Protein AF-A0A2G6CVT8-F1 (afdb_monomer)

Structure (mmCIF, N/CA/C/O backbone):
data_AF-A0A2G6CVT8-F1
#
_entry.id   AF-A0A2G6CVT8-F1
#
loop_
_atom_site.group_PDB
_atom_site.id
_atom_site.type_symbol
_atom_site.label_atom_id
_atom_site.label_alt_id
_atom_site.label_comp_id
_atom_site.label_asym_id
_atom_site.label_entity_id
_atom_site.label_seq_id
_atom_site.pdbx_PDB_ins_code
_atom_site.Cartn_x
_atom_site.Cartn_y
_atom_site.Cartn_z
_atom_site.occupancy
_atom_site.B_iso_or_equiv
_atom_site.auth_seq_id
_atom_site.auth_comp_id
_atom_site.auth_asym_id
_atom_site.auth_atom_id
_atom_site.pdbx_PDB_model_num
ATOM 1 N N . MET A 1 1 ? -24.040 -63.354 -20.976 1.00 40.75 1 MET A N 1
ATOM 2 C CA . MET A 1 1 ? -23.010 -62.931 -20.002 1.00 40.75 1 MET A CA 1
ATOM 3 C C . MET A 1 1 ? -21.992 -62.101 -20.770 1.00 40.75 1 MET A C 1
ATOM 5 O O . MET A 1 1 ? -21.164 -62.664 -21.466 1.00 40.75 1 MET A O 1
ATOM 9 N N . ALA A 1 2 ? -22.149 -60.778 -20.786 1.00 39.19 2 ALA A N 1
ATOM 10 C CA . ALA A 1 2 ? -21.256 -59.880 -21.517 1.00 39.19 2 ALA A CA 1
ATOM 11 C C . ALA A 1 2 ? -20.626 -58.930 -20.499 1.00 39.19 2 ALA A C 1
ATOM 13 O O . ALA A 1 2 ? -21.308 -58.081 -19.927 1.00 39.19 2 ALA A O 1
ATOM 14 N N . CYS A 1 3 ? -19.341 -59.146 -20.230 1.00 42.41 3 CYS A N 1
ATOM 15 C CA . CYS A 1 3 ? -18.535 -58.315 -19.353 1.00 42.41 3 CYS A CA 1
ATOM 16 C C . CYS A 1 3 ? -18.258 -57.000 -20.095 1.00 42.41 3 CYS A C 1
ATOM 18 O O . CYS A 1 3 ? -17.396 -56.939 -20.969 1.00 42.41 3 CYS A O 1
ATOM 20 N N . LYS A 1 4 ? -19.061 -55.968 -19.823 1.00 38.88 4 LYS A N 1
ATOM 21 C CA . LYS A 1 4 ? -18.845 -54.618 -20.352 1.00 38.88 4 LYS A CA 1
ATOM 22 C C . LYS A 1 4 ? -17.735 -53.966 -19.530 1.00 38.88 4 LYS A C 1
ATOM 24 O O . LYS A 1 4 ? -17.973 -53.532 -18.408 1.00 38.88 4 LYS A O 1
ATOM 29 N N . SER A 1 5 ? -16.530 -53.923 -20.094 1.00 48.75 5 SER A N 1
ATOM 30 C CA . SER A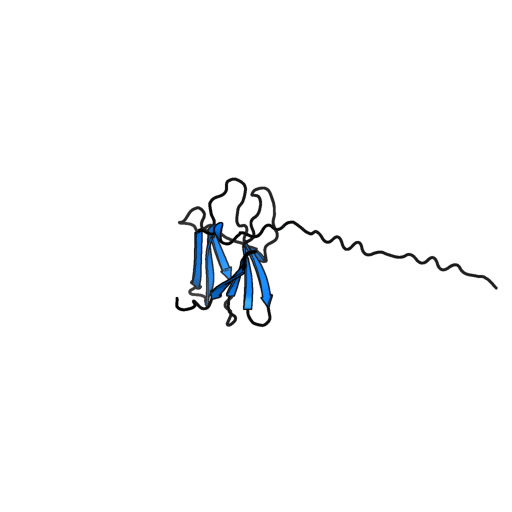 1 5 ? -15.427 -53.101 -19.595 1.00 48.75 5 SER A CA 1
ATOM 31 C C . SER A 1 5 ? -15.859 -51.637 -19.591 1.00 48.75 5 SER A C 1
ATOM 33 O O . SER A 1 5 ? -15.975 -51.012 -20.644 1.00 48.75 5 SER A O 1
ATOM 35 N N . ILE A 1 6 ? -16.139 -51.101 -18.405 1.00 58.59 6 ILE A N 1
ATOM 36 C CA . ILE A 1 6 ? -16.342 -49.669 -18.205 1.00 58.59 6 ILE A CA 1
ATOM 37 C C . ILE A 1 6 ? -14.950 -49.058 -18.085 1.00 58.59 6 ILE A C 1
ATOM 39 O O . ILE A 1 6 ? -14.241 -49.251 -17.100 1.00 58.59 6 ILE A O 1
ATOM 43 N N . LEU A 1 7 ? -14.552 -48.378 -19.154 1.00 49.09 7 LEU A N 1
ATOM 44 C CA . LEU A 1 7 ? -13.343 -47.581 -19.249 1.00 49.09 7 LEU A CA 1
ATOM 45 C C . LEU A 1 7 ? -13.431 -46.448 -18.209 1.00 49.09 7 LEU A C 1
ATOM 47 O O . LEU A 1 7 ? -14.190 -45.497 -18.388 1.00 49.09 7 LEU A O 1
ATOM 51 N N . PHE A 1 8 ? -12.695 -46.567 -17.104 1.00 45.69 8 PHE A N 1
ATOM 52 C CA . PHE A 1 8 ? -12.522 -45.485 -16.133 1.00 45.69 8 PHE A CA 1
ATOM 53 C C . PHE A 1 8 ? -11.649 -44.398 -16.775 1.00 45.69 8 PHE A C 1
ATOM 55 O O . PHE A 1 8 ? -10.422 -44.474 -16.757 1.00 45.69 8 PHE A O 1
ATOM 62 N N . ILE A 1 9 ? -12.280 -43.393 -17.382 1.00 53.44 9 ILE A N 1
ATOM 63 C CA . ILE A 1 9 ? -11.597 -42.161 -17.783 1.00 53.44 9 ILE A CA 1
ATOM 64 C C . ILE A 1 9 ? -11.402 -41.346 -16.504 1.00 53.44 9 ILE A C 1
ATOM 66 O O . ILE A 1 9 ? -12.300 -40.638 -16.051 1.00 53.44 9 ILE A O 1
ATOM 70 N N . ILE A 1 10 ? -10.234 -41.500 -15.885 1.00 57.22 10 ILE A N 1
ATOM 71 C CA . ILE A 1 10 ? -9.786 -40.650 -14.784 1.00 57.22 10 ILE A CA 1
ATOM 72 C C . ILE A 1 10 ? -9.462 -39.284 -15.396 1.00 57.22 10 ILE A C 1
ATOM 74 O O . ILE A 1 10 ? -8.375 -39.062 -15.924 1.00 57.22 10 ILE A O 1
ATOM 78 N N . VAL A 1 11 ? -10.434 -38.374 -15.366 1.00 56.59 11 VAL A N 1
ATOM 79 C CA . VAL A 1 11 ? -10.198 -36.952 -15.620 1.00 56.59 11 VAL A CA 1
ATOM 80 C C . VAL A 1 11 ? -9.471 -36.422 -14.391 1.00 56.59 11 VAL A C 1
ATOM 82 O O . VAL A 1 11 ? -10.096 -36.126 -13.379 1.00 56.59 11 VAL A O 1
ATOM 85 N N . ILE A 1 12 ? -8.141 -36.378 -14.445 1.00 61.16 12 ILE A N 1
ATOM 86 C CA . ILE A 1 12 ? -7.339 -35.652 -13.460 1.00 61.16 12 ILE A CA 1
ATOM 87 C C . ILE A 1 12 ? -7.564 -34.166 -13.761 1.00 61.16 12 ILE A C 1
ATOM 89 O O . ILE A 1 12 ? -7.120 -33.712 -14.820 1.00 61.16 12 ILE A O 1
ATOM 93 N N . PRO A 1 13 ? -8.248 -33.386 -12.902 1.00 58.06 13 PRO A N 1
ATOM 94 C CA . PRO A 1 13 ? -8.176 -31.945 -13.024 1.00 58.06 13 PRO A CA 1
ATOM 95 C C . PRO A 1 13 ? -6.725 -31.567 -12.735 1.00 58.06 13 PRO A C 1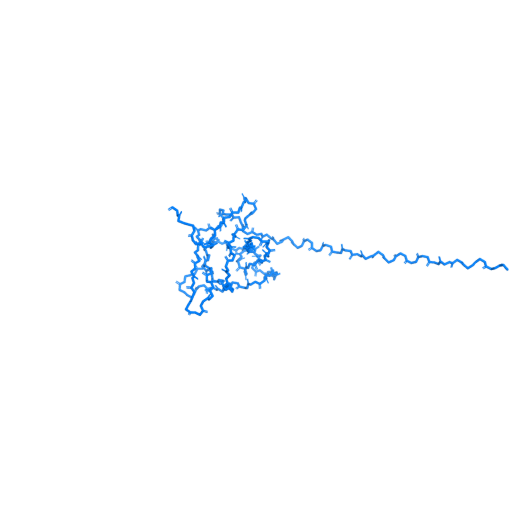
ATOM 97 O O . PRO A 1 13 ? -6.241 -31.699 -11.611 1.00 58.06 13 PRO A O 1
ATOM 100 N N . LEU A 1 14 ? -6.014 -31.150 -13.781 1.00 46.75 14 LEU A N 1
ATOM 101 C CA . LEU A 1 14 ? -4.778 -30.394 -13.667 1.00 46.75 14 LEU A CA 1
ATOM 102 C C . LEU A 1 14 ? -5.106 -29.149 -12.837 1.00 46.75 14 LEU A C 1
ATOM 104 O O . LEU A 1 14 ? -5.553 -28.134 -13.366 1.00 46.75 14 LEU A O 1
ATOM 108 N N . LEU A 1 15 ? -4.916 -29.242 -11.520 1.00 42.41 15 LEU A N 1
ATOM 109 C CA . LEU A 1 15 ? -4.719 -28.082 -10.668 1.00 42.41 15 LEU A CA 1
ATOM 110 C C . LEU A 1 15 ? -3.385 -27.485 -11.104 1.00 42.41 15 LEU A C 1
ATOM 112 O O . LEU A 1 15 ? -2.333 -27.773 -10.540 1.00 42.41 15 LEU A O 1
ATOM 116 N N . ILE A 1 16 ? -3.430 -26.695 -12.175 1.00 49.75 16 ILE A N 1
ATOM 117 C CA . ILE A 1 16 ? -2.388 -25.732 -12.483 1.00 49.75 16 ILE A CA 1
ATOM 118 C C . ILE A 1 16 ? -2.475 -24.720 -11.343 1.00 49.75 16 ILE A C 1
ATOM 120 O O . ILE A 1 16 ? -3.196 -23.728 -11.424 1.00 49.75 16 ILE A O 1
ATOM 124 N N . SER A 1 17 ? -1.796 -25.022 -10.235 1.00 42.44 17 SER A N 1
ATOM 125 C CA . SER A 1 17 ? -1.378 -23.999 -9.293 1.00 42.44 17 SER A CA 1
ATOM 126 C C . SER A 1 17 ? -0.412 -23.131 -10.079 1.00 42.44 17 SER A C 1
ATOM 128 O O . SER A 1 17 ? 0.767 -23.454 -10.226 1.00 42.44 17 SER A O 1
ATOM 130 N N . CYS A 1 18 ? -0.944 -22.085 -10.706 1.00 44.00 18 CYS A N 1
ATOM 131 C CA . CYS A 1 18 ? -0.126 -20.988 -11.169 1.00 44.00 18 CYS A CA 1
ATOM 132 C C . CYS A 1 18 ? 0.338 -20.292 -9.889 1.00 44.00 18 CYS A C 1
ATOM 134 O O . CYS A 1 18 ? -0.312 -19.378 -9.388 1.00 44.00 18 CYS A O 1
ATOM 136 N N . GLU A 1 19 ? 1.414 -20.815 -9.302 1.00 44.94 19 GLU A N 1
ATOM 137 C CA . GLU A 1 19 ? 2.211 -20.122 -8.297 1.00 44.94 19 GLU A CA 1
ATOM 138 C C . GLU A 1 19 ? 2.964 -19.018 -9.046 1.00 44.94 19 GLU A C 1
ATOM 140 O O . GLU A 1 19 ? 4.165 -19.080 -9.315 1.00 44.94 19 GLU A O 1
ATOM 145 N N . ASP A 1 20 ? 2.181 -18.045 -9.511 1.00 47.88 20 ASP A N 1
ATOM 146 C CA . ASP A 1 20 ? 2.677 -16.793 -10.032 1.00 47.88 20 ASP A CA 1
ATOM 147 C C . ASP A 1 20 ? 3.472 -16.203 -8.872 1.00 47.88 20 ASP A C 1
ATOM 149 O O . ASP A 1 20 ? 2.919 -15.966 -7.796 1.00 47.88 20 ASP A O 1
ATOM 153 N N . ASN A 1 21 ? 4.793 -16.120 -9.027 1.00 51.53 21 ASN A N 1
ATOM 154 C CA . ASN A 1 21 ? 5.700 -15.618 -8.001 1.00 51.53 21 ASN A CA 1
ATOM 155 C C . ASN A 1 21 ? 5.430 -14.114 -7.831 1.00 51.53 21 ASN A C 1
ATOM 157 O O . ASN A 1 21 ? 6.189 -13.262 -8.294 1.00 51.53 21 ASN A O 1
ATOM 161 N N . MET A 1 22 ? 4.306 -13.782 -7.196 1.00 60.34 22 MET A N 1
ATOM 162 C CA . MET A 1 22 ? 3.931 -12.432 -6.826 1.00 60.34 22 MET A CA 1
ATOM 163 C C . MET A 1 22 ? 4.824 -12.040 -5.670 1.00 60.34 22 MET A C 1
ATOM 165 O O . MET A 1 22 ? 4.536 -12.289 -4.502 1.00 60.34 22 MET A O 1
ATOM 169 N N . ASN A 1 23 ? 5.965 -11.460 -6.022 1.00 83.06 23 ASN A N 1
ATOM 170 C CA . ASN A 1 23 ? 6.846 -10.866 -5.042 1.00 83.06 23 ASN A CA 1
ATOM 171 C C . ASN A 1 23 ? 6.080 -9.735 -4.359 1.00 83.06 23 ASN A C 1
ATOM 173 O O . ASN A 1 23 ? 5.655 -8.779 -5.000 1.00 83.06 23 ASN A O 1
ATOM 177 N N . THR A 1 24 ? 5.881 -9.843 -3.055 1.00 93.19 24 THR A N 1
ATOM 178 C CA . THR A 1 24 ? 5.409 -8.735 -2.227 1.00 93.19 24 THR A CA 1
ATOM 179 C C . THR A 1 24 ? 6.606 -7.899 -1.790 1.00 93.19 24 THR A C 1
ATOM 181 O O . THR A 1 24 ? 7.706 -8.433 -1.618 1.00 93.19 24 THR A O 1
ATOM 184 N N . TYR A 1 25 ? 6.417 -6.603 -1.558 1.00 94.94 25 TYR A N 1
ATOM 185 C CA . TYR A 1 25 ? 7.461 -5.787 -0.938 1.00 94.94 25 TYR A CA 1
ATOM 186 C C . TYR A 1 25 ? 7.844 -6.336 0.444 1.00 94.94 25 TYR A C 1
ATOM 188 O O . TYR A 1 25 ? 7.004 -6.831 1.194 1.00 94.94 25 TYR A O 1
ATOM 196 N N . GLN A 1 26 ? 9.124 -6.227 0.792 1.00 95.12 26 GLN A N 1
ATOM 197 C CA . GLN A 1 26 ? 9.616 -6.404 2.156 1.00 95.12 26 GLN A CA 1
ATOM 198 C C . GLN A 1 26 ? 9.449 -5.105 2.947 1.00 95.12 26 GLN A C 1
ATOM 200 O O . GLN A 1 26 ? 9.460 -4.013 2.379 1.00 95.12 26 GLN A O 1
ATOM 205 N N . LYS A 1 27 ? 9.380 -5.199 4.280 1.00 94.75 27 LYS A N 1
ATOM 206 C CA . LYS A 1 27 ? 9.232 -4.013 5.139 1.00 94.75 27 LYS A CA 1
ATOM 207 C C . LYS A 1 27 ? 10.357 -2.993 4.932 1.00 94.75 27 LYS A C 1
ATOM 209 O O . LYS A 1 27 ? 10.099 -1.799 4.896 1.00 94.75 27 LYS A O 1
ATOM 214 N N . ASN A 1 28 ? 11.596 -3.455 4.769 1.00 94.38 28 ASN A N 1
ATOM 215 C CA . ASN A 1 28 ? 12.760 -2.595 4.532 1.00 94.38 28 ASN A CA 1
ATOM 216 C C . ASN A 1 28 ? 12.831 -2.018 3.107 1.00 94.38 28 ASN A C 1
ATOM 218 O O . ASN A 1 28 ? 13.753 -1.264 2.820 1.00 94.38 28 ASN A O 1
ATOM 222 N N . GLN A 1 29 ? 11.904 -2.384 2.220 1.00 94.88 29 GLN A N 1
ATOM 223 C CA . GLN A 1 29 ? 11.774 -1.825 0.874 1.00 94.88 29 GLN A CA 1
ATOM 224 C C . GLN A 1 29 ? 10.675 -0.760 0.793 1.00 94.88 29 GLN A C 1
ATOM 226 O O . GLN A 1 29 ? 10.424 -0.230 -0.286 1.00 94.88 29 GLN A O 1
ATOM 231 N N . ILE A 1 30 ? 10.031 -0.440 1.917 1.00 95.19 30 ILE A N 1
ATOM 232 C CA . ILE A 1 30 ? 9.070 0.649 2.042 1.00 95.19 30 ILE A CA 1
ATOM 233 C C . ILE A 1 30 ? 9.676 1.711 2.960 1.00 95.19 30 ILE A C 1
ATOM 235 O O . ILE A 1 30 ? 9.940 1.447 4.130 1.00 95.19 30 ILE A O 1
ATOM 239 N N . ASN A 1 31 ? 9.918 2.903 2.417 1.00 94.94 31 ASN A N 1
ATOM 240 C CA . ASN A 1 31 ? 10.456 4.039 3.163 1.00 94.94 31 ASN A CA 1
ATOM 241 C C . ASN A 1 31 ? 9.412 4.641 4.101 1.00 94.94 31 ASN A C 1
ATOM 243 O O . ASN A 1 31 ? 9.743 5.000 5.227 1.00 94.94 31 ASN A O 1
ATOM 247 N N . ASP A 1 32 ? 8.169 4.766 3.632 1.00 94.81 32 ASP A N 1
ATOM 248 C CA . ASP A 1 32 ? 7.088 5.350 4.419 1.00 94.81 32 ASP A CA 1
ATOM 249 C C . ASP A 1 32 ? 5.713 4.815 4.008 1.00 94.81 32 ASP A C 1
ATOM 251 O O . ASP A 1 32 ? 5.502 4.383 2.868 1.00 94.81 32 ASP A O 1
ATOM 255 N N . ILE A 1 33 ? 4.784 4.845 4.962 1.00 95.25 33 ILE A N 1
ATOM 256 C CA . ILE A 1 33 ? 3.386 4.454 4.803 1.00 95.25 33 ILE A CA 1
ATOM 257 C C . ILE A 1 33 ? 2.541 5.387 5.650 1.00 95.25 33 ILE A C 1
ATOM 259 O O . ILE A 1 33 ? 2.748 5.519 6.856 1.00 95.25 33 ILE A O 1
ATOM 263 N N . SER A 1 34 ? 1.505 5.950 5.048 1.00 95.00 34 SER A N 1
ATOM 264 C CA . SER A 1 34 ? 0.494 6.694 5.780 1.00 95.00 34 SER A CA 1
ATOM 265 C C . SER A 1 34 ? -0.896 6.285 5.334 1.00 95.00 34 SER A C 1
ATOM 267 O O . SER A 1 34 ? -1.122 5.931 4.182 1.00 95.00 34 SER A O 1
ATOM 269 N N . ILE A 1 35 ? -1.839 6.323 6.267 1.00 95.44 35 ILE A N 1
ATOM 270 C CA . ILE A 1 35 ? -3.253 6.133 5.974 1.00 95.44 35 ILE A CA 1
ATOM 271 C C . ILE A 1 35 ? -4.052 7.273 6.592 1.00 95.44 35 ILE A C 1
ATOM 273 O O . ILE A 1 35 ? -3.774 7.719 7.716 1.00 95.44 35 ILE A O 1
ATOM 277 N N . ALA A 1 36 ? -5.007 7.782 5.827 1.00 94.75 36 ALA A N 1
ATOM 278 C CA . ALA A 1 36 ? -5.902 8.847 6.241 1.00 94.75 36 ALA A CA 1
ATOM 279 C C . ALA A 1 36 ? -7.289 8.629 5.644 1.00 94.75 36 ALA A C 1
ATOM 281 O O . ALA A 1 36 ? -7.418 8.159 4.514 1.00 94.75 36 ALA A O 1
ATOM 282 N N . GLU A 1 37 ? -8.311 9.012 6.397 1.00 95.50 37 GLU A N 1
ATOM 283 C CA . GLU A 1 37 ? -9.673 9.074 5.886 1.00 95.50 37 GLU A CA 1
ATOM 284 C C . GLU A 1 37 ? -9.815 10.252 4.913 1.00 95.50 37 GLU A C 1
ATOM 286 O O . GLU A 1 37 ? -9.234 11.325 5.109 1.00 95.50 37 GLU A O 1
ATOM 291 N N . THR A 1 38 ? -10.542 10.036 3.825 1.00 94.94 38 THR A N 1
ATOM 292 C CA . THR A 1 38 ? -10.857 11.048 2.815 1.00 94.94 38 THR A CA 1
ATOM 293 C C . THR A 1 38 ? -12.212 11.695 3.103 1.00 94.94 38 THR A C 1
ATOM 295 O O . THR A 1 38 ? -12.983 11.231 3.937 1.00 94.94 38 THR A O 1
ATOM 298 N N . ALA A 1 39 ? -12.529 12.795 2.414 1.00 93.75 39 ALA A N 1
ATOM 299 C CA . ALA A 1 39 ? -13.764 13.549 2.660 1.00 93.75 39 ALA A CA 1
ATOM 300 C C . ALA A 1 39 ? -15.057 12.764 2.351 1.00 93.75 39 ALA A C 1
ATOM 302 O O . ALA A 1 39 ? -16.112 13.085 2.889 1.00 93.75 39 ALA A O 1
ATOM 303 N N . ASP A 1 40 ? -14.976 11.749 1.492 1.00 93.75 40 ASP A N 1
ATOM 304 C CA . ASP A 1 40 ? -16.054 10.809 1.162 1.00 93.75 40 ASP A CA 1
ATOM 305 C C . ASP A 1 40 ? -16.093 9.584 2.099 1.00 93.75 40 ASP A C 1
ATOM 307 O O . ASP A 1 40 ? -16.885 8.669 1.884 1.00 93.75 40 ASP A O 1
ATOM 311 N N . GLY A 1 41 ? -15.251 9.559 3.138 1.00 93.31 41 GLY A N 1
ATOM 312 C CA . GLY A 1 41 ? -15.191 8.492 4.133 1.00 93.31 41 GLY A CA 1
ATOM 313 C C . GLY A 1 41 ? -14.381 7.271 3.704 1.00 93.31 41 GLY A C 1
ATOM 314 O O . GLY A 1 41 ? -14.320 6.313 4.460 1.00 93.31 41 GLY A O 1
ATOM 315 N N . SER A 1 42 ? -13.762 7.255 2.521 1.00 96.50 42 SER A N 1
ATOM 316 C CA . SER A 1 42 ? -12.833 6.180 2.141 1.00 96.50 42 SER A CA 1
ATOM 317 C C . SER A 1 42 ? -11.499 6.297 2.895 1.00 96.50 42 SER A C 1
ATOM 319 O O . SER A 1 42 ? -11.229 7.293 3.567 1.00 96.50 42 SER A O 1
ATOM 321 N N . LEU A 1 43 ? -10.632 5.291 2.789 1.00 97.00 43 LEU A 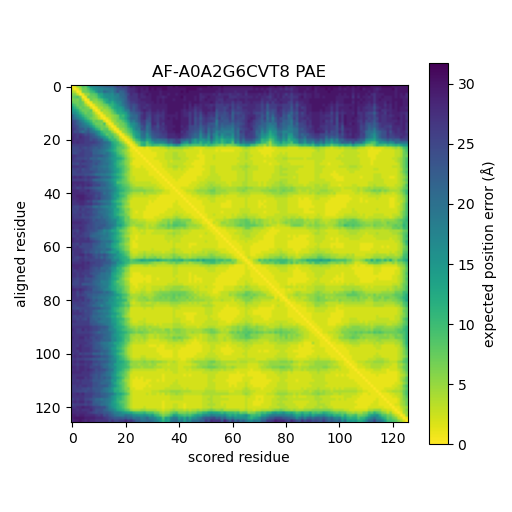N 1
ATOM 322 C CA . LEU A 1 43 ? -9.293 5.329 3.371 1.00 97.00 43 LEU A CA 1
ATOM 323 C C . LEU A 1 43 ? -8.252 5.424 2.258 1.00 97.00 43 LEU A C 1
ATOM 325 O O . LEU A 1 43 ? -8.122 4.528 1.425 1.00 97.00 43 LEU A O 1
ATOM 329 N N . LYS A 1 44 ? -7.469 6.503 2.257 1.00 96.88 44 LYS A N 1
ATOM 330 C CA . LYS A 1 44 ? -6.328 6.671 1.357 1.00 96.88 44 LYS A CA 1
ATOM 331 C C . LYS A 1 44 ? -5.063 6.172 2.037 1.00 96.88 44 LYS A C 1
ATOM 333 O O . LYS A 1 44 ? -4.579 6.793 2.983 1.00 96.88 44 LYS A O 1
ATOM 338 N N . LEU A 1 45 ? -4.527 5.078 1.515 1.00 97.19 45 LEU A N 1
ATOM 339 C CA . LEU A 1 45 ? -3.225 4.526 1.860 1.00 97.19 45 LEU A CA 1
ATOM 340 C C . LEU A 1 45 ? -2.181 5.080 0.886 1.00 97.19 45 LEU A C 1
ATOM 342 O O . LEU A 1 45 ? -2.254 4.835 -0.317 1.00 97.19 45 LEU A O 1
ATOM 346 N N . THR A 1 46 ? -1.215 5.829 1.402 1.00 96.88 46 THR A N 1
ATOM 347 C CA . THR A 1 46 ? -0.082 6.357 0.641 1.00 96.88 46 THR A CA 1
ATOM 348 C C . THR A 1 46 ? 1.176 5.594 1.028 1.00 96.88 46 THR A C 1
ATOM 350 O O . THR A 1 46 ? 1.478 5.463 2.214 1.00 96.88 46 THR A O 1
ATOM 353 N N . ILE A 1 47 ? 1.919 5.115 0.035 1.00 96.38 47 ILE A N 1
ATOM 354 C CA . ILE A 1 47 ? 3.177 4.394 0.231 1.00 96.38 47 ILE A CA 1
ATOM 355 C C . ILE A 1 47 ? 4.315 5.041 -0.538 1.00 96.38 47 ILE A C 1
ATOM 357 O O . ILE A 1 47 ? 4.125 5.554 -1.640 1.00 96.38 47 ILE A O 1
ATOM 361 N N . ILE A 1 48 ? 5.513 4.944 0.026 1.00 96.19 48 ILE A N 1
ATOM 362 C CA . ILE A 1 48 ? 6.752 5.353 -0.625 1.00 96.19 48 ILE A CA 1
ATOM 363 C C . ILE A 1 48 ? 7.696 4.149 -0.606 1.00 96.19 48 ILE A C 1
ATOM 365 O O . ILE A 1 48 ? 8.412 3.957 0.377 1.00 96.19 48 ILE A O 1
ATOM 369 N N . PRO A 1 49 ? 7.694 3.288 -1.636 1.00 94.56 49 PRO A N 1
ATOM 370 C CA . PRO A 1 49 ? 8.709 2.253 -1.767 1.00 94.56 49 PRO A CA 1
ATOM 371 C C . PRO A 1 49 ? 10.104 2.858 -1.982 1.00 94.56 49 PRO A C 1
ATOM 373 O O . PRO A 1 49 ? 10.259 4.016 -2.381 1.00 94.56 49 PRO A O 1
ATOM 376 N N . ILE A 1 50 ? 11.142 2.058 -1.748 1.00 93.44 50 ILE A N 1
ATOM 377 C CA . ILE A 1 50 ? 12.476 2.356 -2.271 1.00 93.44 50 ILE A CA 1
ATOM 378 C C . ILE A 1 50 ? 12.379 2.374 -3.795 1.00 93.44 50 ILE A C 1
ATOM 380 O O . ILE A 1 50 ? 11.754 1.506 -4.400 1.00 93.44 50 ILE A O 1
ATOM 384 N N . MET A 1 51 ? 12.987 3.382 -4.417 1.00 86.81 51 MET A N 1
ATOM 385 C CA . MET A 1 51 ? 12.989 3.498 -5.867 1.00 86.81 51 MET A CA 1
ATOM 386 C C . MET A 1 51 ? 13.835 2.377 -6.475 1.00 86.81 51 MET A C 1
ATOM 388 O O . MET A 1 51 ? 15.020 2.238 -6.174 1.00 86.81 51 MET A O 1
ATOM 392 N N . GLU A 1 52 ? 13.218 1.594 -7.351 1.00 85.31 52 GLU A N 1
ATOM 393 C CA . GLU A 1 52 ? 13.854 0.492 -8.062 1.00 85.31 52 GLU A CA 1
ATOM 394 C C . GLU A 1 52 ? 13.841 0.773 -9.565 1.00 85.31 52 GLU A C 1
ATOM 396 O O . GLU A 1 52 ? 12.955 1.449 -10.079 1.00 85.31 52 GLU A O 1
ATOM 401 N N . THR A 1 53 ? 14.827 0.249 -10.293 1.00 86.88 53 THR A N 1
ATOM 402 C CA . THR A 1 53 ? 14.915 0.425 -11.753 1.00 86.88 53 THR A CA 1
ATOM 403 C C . THR A 1 53 ? 14.067 -0.581 -12.530 1.00 86.88 53 THR A C 1
ATOM 405 O O . THR A 1 53 ? 13.665 -0.300 -13.654 1.00 86.88 53 THR A O 1
ATOM 408 N N . LEU A 1 54 ? 13.811 -1.757 -11.948 1.00 91.38 54 LEU A N 1
ATOM 409 C CA . LEU A 1 54 ? 13.167 -2.890 -12.624 1.00 91.38 54 LEU A CA 1
ATOM 410 C C . LEU A 1 54 ? 11.805 -3.266 -12.039 1.00 91.38 54 LEU A C 1
ATOM 412 O O . LEU A 1 54 ? 11.139 -4.143 -12.585 1.00 91.38 54 LEU A O 1
ATOM 416 N N . TYR A 1 55 ? 11.388 -2.627 -10.946 1.00 91.50 55 TYR A N 1
ATOM 417 C CA . TYR A 1 55 ? 10.173 -2.993 -10.229 1.00 91.50 55 TYR A CA 1
ATOM 418 C C . TYR A 1 55 ? 9.354 -1.766 -9.841 1.00 91.50 55 TYR A C 1
ATOM 420 O O . TYR A 1 55 ? 9.898 -0.691 -9.602 1.00 91.50 55 TYR A O 1
ATOM 428 N N . ALA A 1 56 ? 8.040 -1.951 -9.774 1.00 91.81 56 ALA A N 1
ATOM 429 C CA . ALA A 1 56 ? 7.075 -0.944 -9.363 1.00 91.81 56 ALA A CA 1
ATOM 430 C C . ALA A 1 56 ? 5.985 -1.567 -8.482 1.00 91.81 56 ALA A C 1
ATOM 432 O O . ALA A 1 56 ? 5.817 -2.791 -8.443 1.00 91.81 56 ALA A O 1
ATOM 433 N N . CYS A 1 57 ? 5.218 -0.711 -7.803 1.00 93.88 57 CYS A N 1
ATOM 434 C CA . CYS A 1 57 ? 4.036 -1.124 -7.060 1.00 93.88 57 CYS A CA 1
ATOM 435 C C . CYS A 1 57 ? 2.781 -0.932 -7.926 1.00 93.88 57 CYS A C 1
ATOM 437 O O . CYS A 1 57 ? 2.292 0.194 -8.031 1.00 93.88 57 CYS A O 1
ATOM 439 N N . PRO A 1 58 ? 2.237 -1.990 -8.558 1.00 94.69 58 PRO A N 1
ATOM 440 C CA . PRO A 1 58 ? 0.987 -1.883 -9.309 1.00 94.69 58 PRO A CA 1
ATOM 441 C C . PRO A 1 58 ? -0.239 -1.729 -8.399 1.00 94.69 58 PRO A C 1
ATOM 443 O O . PRO A 1 58 ? -1.308 -1.340 -8.871 1.00 94.69 58 PRO A O 1
ATOM 446 N N . GLY A 1 59 ? -0.116 -2.044 -7.107 1.00 96.19 59 GLY A N 1
ATOM 447 C CA . GLY A 1 59 ? -1.235 -2.069 -6.177 1.00 96.19 59 GLY A CA 1
ATOM 448 C C . GLY A 1 59 ? -1.040 -3.061 -5.040 1.00 96.19 59 GLY A C 1
ATOM 449 O O . GLY A 1 59 ? 0.084 -3.402 -4.663 1.00 96.19 59 GLY A O 1
ATOM 450 N N . ILE A 1 60 ? -2.164 -3.516 -4.501 1.00 97.50 60 ILE A N 1
ATOM 451 C CA . ILE A 1 60 ? -2.219 -4.400 -3.338 1.00 97.50 60 ILE A CA 1
ATOM 452 C C . ILE A 1 60 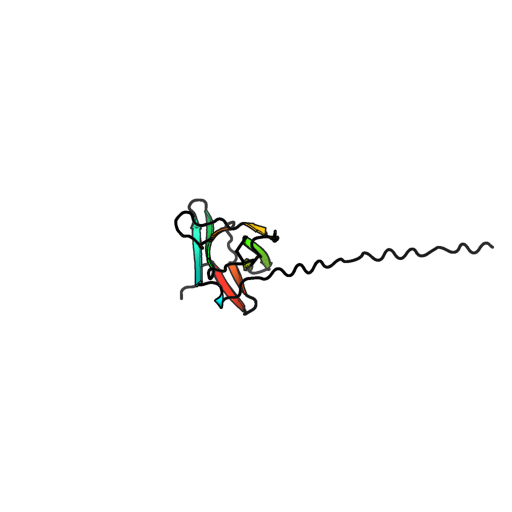? -3.092 -5.621 -3.584 1.00 97.50 60 ILE A C 1
ATOM 454 O O . ILE A 1 60 ? -4.033 -5.582 -4.379 1.00 97.50 60 ILE A O 1
ATOM 458 N N . LEU A 1 61 ? -2.803 -6.673 -2.830 1.00 96.88 61 LEU A N 1
ATOM 459 C CA . LEU A 1 61 ? -3.734 -7.764 -2.581 1.00 96.88 61 LEU A CA 1
ATOM 460 C C . LEU A 1 61 ? -4.451 -7.515 -1.255 1.00 96.88 61 LEU A C 1
ATOM 462 O O . LEU A 1 61 ? -3.839 -7.065 -0.281 1.00 96.88 61 LEU A O 1
ATOM 466 N N . LEU A 1 62 ? -5.745 -7.809 -1.238 1.00 96.12 62 LEU A N 1
ATOM 467 C CA . LEU A 1 62 ? -6.606 -7.732 -0.073 1.00 96.12 62 LEU A CA 1
ATOM 468 C C . LEU A 1 62 ? -7.006 -9.137 0.349 1.00 96.12 62 LEU A C 1
ATOM 470 O O . LEU A 1 62 ? -7.515 -9.934 -0.436 1.00 96.12 62 LEU A O 1
ATOM 474 N N . LYS A 1 63 ? -6.836 -9.421 1.633 1.00 94.75 63 LYS A N 1
ATOM 475 C CA . LYS A 1 63 ? -7.363 -10.633 2.237 1.00 94.75 63 LYS A CA 1
ATOM 476 C C . LYS A 1 63 ? -8.133 -10.267 3.488 1.00 94.75 63 LYS A C 1
ATOM 478 O O . LYS A 1 63 ? -7.564 -9.788 4.465 1.00 94.75 63 LYS A O 1
ATOM 483 N N . GLU A 1 64 ? -9.436 -10.502 3.453 1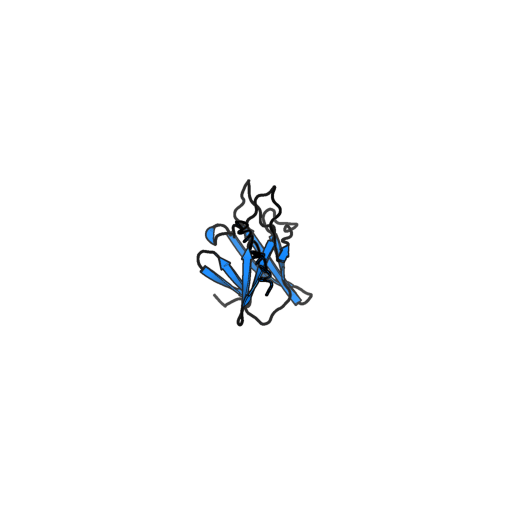.00 91.75 64 GLU A N 1
ATOM 484 C CA . GLU A 1 64 ? -10.244 -10.406 4.658 1.00 91.75 64 GLU A CA 1
ATOM 485 C C . GLU A 1 64 ? -9.962 -11.604 5.560 1.00 91.75 64 GLU A C 1
ATOM 487 O O . GLU A 1 64 ? -10.106 -12.763 5.167 1.00 91.75 64 GLU A O 1
ATOM 492 N N . GLU A 1 65 ? -9.559 -11.309 6.787 1.00 92.00 65 GLU A N 1
ATOM 493 C CA . GLU A 1 65 ? -9.517 -12.265 7.880 1.00 92.00 65 GLU A CA 1
ATOM 494 C C . GLU A 1 65 ? -10.585 -11.863 8.911 1.00 92.00 65 GLU A C 1
ATOM 496 O O . GLU A 1 65 ? -11.154 -10.762 8.857 1.00 92.00 65 GLU A O 1
ATOM 501 N N . ASN A 1 66 ? -10.934 -12.780 9.820 1.00 85.25 66 ASN A N 1
ATOM 502 C CA . ASN A 1 66 ? -12.080 -12.594 10.722 1.00 85.25 66 ASN A CA 1
ATOM 503 C C . ASN A 1 66 ? -12.012 -11.251 11.471 1.00 85.25 66 ASN A C 1
ATOM 505 O O . ASN A 1 66 ? -13.015 -10.538 11.521 1.00 85.25 66 ASN A O 1
ATOM 509 N N . ASP A 1 67 ? -10.810 -10.851 11.895 1.00 92.19 67 ASP A N 1
ATOM 510 C CA . ASP A 1 67 ? -10.599 -9.692 12.767 1.00 92.19 67 ASP A CA 1
ATOM 511 C C . ASP A 1 67 ? -9.863 -8.519 12.098 1.00 92.19 67 ASP A C 1
ATOM 513 O O . ASP A 1 67 ? -9.657 -7.494 12.740 1.00 92.19 67 ASP A O 1
ATOM 517 N N . ALA A 1 68 ? -9.442 -8.637 10.833 1.00 95.31 68 ALA A N 1
ATOM 518 C CA . ALA A 1 68 ? -8.672 -7.595 10.149 1.00 95.31 68 ALA A CA 1
ATOM 519 C C . ALA A 1 68 ? -8.744 -7.708 8.620 1.00 95.31 68 ALA A C 1
ATOM 521 O O . ALA A 1 68 ? -8.991 -8.776 8.062 1.00 95.31 68 ALA A O 1
ATOM 522 N N . VAL A 1 69 ? -8.460 -6.602 7.937 1.00 96.88 69 VAL A N 1
ATOM 523 C CA . VAL A 1 69 ? -8.161 -6.582 6.503 1.00 96.88 69 VAL A CA 1
ATOM 524 C C . VAL A 1 69 ? -6.647 -6.632 6.333 1.00 96.88 69 VAL A C 1
ATOM 526 O O . VAL A 1 69 ? -5.935 -5.720 6.756 1.00 96.88 69 VAL A O 1
ATOM 529 N N . MET A 1 70 ? -6.149 -7.699 5.716 1.00 97.19 70 MET A N 1
ATOM 530 C CA . MET A 1 70 ? -4.733 -7.876 5.417 1.00 97.19 70 MET A CA 1
ATOM 531 C C . MET A 1 70 ? -4.421 -7.299 4.038 1.00 97.19 70 MET A C 1
ATOM 533 O O . MET A 1 70 ? -5.074 -7.635 3.051 1.00 97.19 70 MET A O 1
ATOM 537 N N . VAL A 1 71 ? -3.410 -6.440 3.985 1.00 97.25 71 VAL A N 1
ATOM 538 C CA . VAL A 1 71 ? -2.928 -5.761 2.783 1.00 97.25 71 VAL A CA 1
ATOM 539 C C . VAL A 1 71 ? -1.510 -6.229 2.496 1.00 97.25 71 VAL A C 1
ATOM 541 O O . VAL A 1 71 ? -0.630 -6.110 3.348 1.00 97.25 71 VAL A O 1
ATOM 544 N N . GLU A 1 72 ? -1.267 -6.714 1.286 1.00 97.06 72 GLU A N 1
ATOM 545 C CA . GLU A 1 72 ? 0.075 -7.040 0.800 1.00 97.06 72 GLU A CA 1
ATOM 546 C C . GLU A 1 72 ? 0.409 -6.128 -0.384 1.00 97.06 72 GLU A C 1
ATOM 548 O O . GLU A 1 72 ? -0.331 -6.084 -1.367 1.00 97.06 72 GLU A O 1
ATOM 553 N N . PHE A 1 73 ? 1.515 -5.382 -0.305 1.00 96.81 73 PHE A N 1
ATOM 554 C CA . PHE A 1 73 ? 1.977 -4.559 -1.425 1.00 96.81 73 PHE A CA 1
ATOM 555 C C . PHE A 1 73 ? 2.644 -5.435 -2.472 1.00 96.81 73 PHE A C 1
ATOM 557 O O . PHE A 1 73 ? 3.677 -6.052 -2.201 1.00 96.81 73 PHE A O 1
ATOM 564 N N . VAL A 1 74 ? 2.093 -5.451 -3.681 1.00 95.56 74 VAL A N 1
ATOM 565 C CA . VAL A 1 74 ? 2.670 -6.205 -4.792 1.00 95.56 74 VAL A CA 1
ATOM 566 C C . VAL A 1 74 ? 3.874 -5.445 -5.335 1.00 95.56 74 VAL A C 1
ATOM 568 O O . VAL A 1 74 ? 3.810 -4.235 -5.551 1.00 95.56 74 VAL A O 1
ATOM 571 N N . ARG A 1 75 ? 4.972 -6.163 -5.559 1.00 94.31 75 ARG A N 1
ATOM 572 C CA . ARG A 1 75 ? 6.195 -5.703 -6.214 1.00 94.31 75 ARG A CA 1
ATOM 573 C C . ARG A 1 75 ? 6.311 -6.417 -7.554 1.00 94.31 75 ARG A C 1
ATOM 575 O O . ARG A 1 75 ? 6.678 -7.588 -7.626 1.00 94.31 75 ARG A O 1
ATOM 582 N N . CYS A 1 76 ? 6.010 -5.698 -8.625 1.00 92.00 76 CYS A N 1
ATOM 583 C CA . CYS A 1 76 ? 5.932 -6.261 -9.967 1.00 92.00 76 CYS A CA 1
ATOM 584 C C . CYS A 1 76 ? 7.065 -5.750 -10.844 1.00 92.00 76 CYS A C 1
ATOM 586 O O . CYS A 1 76 ? 7.471 -4.596 -10.717 1.00 92.00 76 CYS A O 1
ATOM 588 N N . HIS A 1 77 ? 7.573 -6.592 -11.741 1.00 91.81 77 HIS A N 1
ATOM 589 C CA . HIS A 1 77 ? 8.512 -6.142 -12.762 1.00 91.81 77 HIS A CA 1
ATOM 590 C C . HIS A 1 77 ? 7.810 -5.157 -13.714 1.00 91.81 77 HIS A C 1
ATOM 592 O O . HIS A 1 77 ? 6.663 -5.390 -14.083 1.00 91.81 77 HIS A O 1
ATOM 598 N N . ILE A 1 78 ? 8.470 -4.069 -14.135 1.00 88.38 78 ILE A N 1
ATOM 599 C CA . ILE A 1 78 ? 7.787 -2.960 -14.852 1.00 88.38 78 ILE A CA 1
ATOM 600 C C . ILE A 1 78 ? 7.137 -3.407 -16.173 1.00 88.38 78 ILE A C 1
ATOM 602 O O . ILE A 1 78 ? 6.151 -2.825 -16.610 1.00 88.38 78 ILE A O 1
ATOM 606 N N . ASN A 1 79 ? 7.698 -4.440 -16.808 1.00 87.19 79 ASN A N 1
ATOM 607 C CA . ASN A 1 79 ? 7.223 -4.985 -18.085 1.00 87.19 79 ASN A CA 1
ATOM 608 C C . ASN A 1 79 ? 6.260 -6.174 -17.917 1.00 87.19 79 ASN A C 1
ATOM 610 O O . ASN A 1 79 ? 6.063 -6.939 -18.860 1.00 87.19 79 ASN A O 1
ATOM 614 N N . SER A 1 80 ? 5.720 -6.376 -16.717 1.00 88.00 80 SER A N 1
ATOM 615 C CA . SER A 1 80 ? 4.822 -7.481 -16.389 1.00 88.00 80 SER A CA 1
ATOM 616 C C . SER A 1 80 ? 3.479 -6.945 -15.906 1.00 88.00 80 SER A C 1
ATOM 618 O O . SER A 1 80 ? 3.405 -5.869 -15.317 1.00 88.00 80 SER A O 1
ATOM 620 N N . ASP A 1 81 ? 2.419 -7.710 -16.148 1.00 87.25 81 ASP A N 1
ATOM 621 C CA . ASP A 1 81 ? 1.115 -7.461 -15.544 1.00 87.25 81 ASP A CA 1
ATOM 622 C C . ASP A 1 81 ? 0.984 -8.349 -14.308 1.00 87.25 81 ASP A C 1
ATOM 624 O O . ASP A 1 81 ? 1.062 -9.573 -14.412 1.00 87.25 81 ASP A O 1
ATOM 628 N N . CYS A 1 82 ? 0.839 -7.734 -13.137 1.00 89.81 82 CYS A N 1
ATOM 629 C CA . CYS A 1 82 ? 0.643 -8.457 -11.889 1.00 89.81 82 CYS A CA 1
ATOM 630 C C . CYS A 1 82 ? -0.769 -8.216 -11.380 1.00 89.81 82 CYS A C 1
ATOM 632 O O . CYS A 1 82 ? -1.220 -7.075 -11.251 1.00 89.81 82 CYS A O 1
ATOM 634 N N . ARG A 1 83 ? -1.445 -9.307 -11.020 1.00 92.31 83 ARG A N 1
ATOM 635 C CA . ARG A 1 83 ? -2.753 -9.251 -10.376 1.00 92.31 83 ARG A CA 1
ATOM 636 C C . ARG A 1 83 ? -2.673 -8.464 -9.069 1.00 92.31 83 ARG A C 1
ATOM 638 O O . ARG A 1 83 ? -1.826 -8.721 -8.219 1.00 92.31 83 ARG A O 1
ATOM 645 N N . VAL A 1 84 ? -3.618 -7.550 -8.918 1.00 95.50 84 VAL A N 1
ATOM 646 C CA . VAL A 1 84 ? -3.885 -6.778 -7.706 1.00 95.50 84 VAL A CA 1
ATOM 647 C C . VAL A 1 84 ? -5.396 -6.672 -7.540 1.00 95.50 84 VAL A C 1
ATOM 649 O O . VAL A 1 84 ? -6.122 -6.659 -8.536 1.00 95.50 84 VAL A O 1
ATOM 652 N N . ASP A 1 85 ? -5.866 -6.573 -6.302 1.00 97.19 85 ASP A N 1
ATOM 653 C CA . ASP A 1 85 ? -7.284 -6.345 -6.010 1.00 97.19 85 ASP A CA 1
ATOM 654 C C . ASP A 1 85 ? -7.616 -4.851 -6.077 1.00 97.19 85 ASP A C 1
ATOM 656 O O . ASP A 1 85 ? -8.682 -4.462 -6.555 1.00 97.19 85 ASP A O 1
ATOM 660 N N . VAL A 1 86 ? -6.667 -4.000 -5.669 1.00 97.38 86 VAL A N 1
ATOM 661 C CA . VAL A 1 86 ? -6.780 -2.542 -5.774 1.00 97.38 86 VAL A CA 1
ATOM 662 C C . VAL A 1 86 ? -5.525 -1.976 -6.417 1.00 97.38 86 VAL A C 1
ATOM 664 O O . VAL A 1 86 ? -4.409 -2.212 -5.951 1.00 97.38 86 VAL A O 1
ATOM 667 N N . LYS A 1 87 ? -5.714 -1.209 -7.493 1.00 97.06 87 LYS A N 1
ATOM 668 C CA . LYS A 1 87 ? -4.619 -0.566 -8.223 1.00 97.06 87 LYS A CA 1
ATOM 669 C C . LYS A 1 87 ? -4.072 0.635 -7.461 1.00 97.06 87 LYS A C 1
ATOM 671 O O . LYS A 1 87 ? -4.826 1.447 -6.926 1.00 97.06 87 LYS A O 1
ATOM 676 N N . ALA A 1 88 ? -2.754 0.765 -7.479 1.00 96.56 88 ALA A N 1
ATOM 677 C CA . ALA A 1 88 ? -2.069 1.972 -7.062 1.00 96.56 88 ALA A CA 1
ATOM 678 C C . ALA A 1 88 ? -2.169 3.052 -8.149 1.00 96.56 88 ALA A C 1
ATOM 680 O O . ALA A 1 88 ? -2.180 2.770 -9.347 1.00 96.56 88 ALA A O 1
ATOM 681 N N . THR A 1 89 ? -2.192 4.308 -7.721 1.00 96.38 89 THR A N 1
ATOM 682 C CA . THR A 1 89 ? -2.098 5.487 -8.588 1.00 96.38 89 THR A CA 1
ATOM 683 C C . THR A 1 89 ? -0.891 6.311 -8.170 1.00 96.38 89 THR A C 1
ATOM 685 O O . THR A 1 89 ? -0.627 6.446 -6.978 1.00 96.38 89 THR A O 1
ATOM 688 N N . ALA A 1 90 ? -0.129 6.847 -9.122 1.00 92.38 90 ALA A N 1
ATOM 689 C CA . ALA A 1 90 ? 1.003 7.705 -8.785 1.00 92.38 90 ALA A CA 1
ATOM 690 C C . ALA A 1 90 ? 0.519 8.963 -8.045 1.00 92.38 90 ALA A C 1
ATOM 692 O O . ALA A 1 90 ? -0.501 9.555 -8.408 1.00 92.38 90 ALA A O 1
ATOM 693 N N . HIS A 1 91 ? 1.248 9.379 -7.011 1.00 89.69 91 HIS A N 1
ATOM 694 C CA . HIS A 1 91 ? 0.969 10.638 -6.339 1.00 89.69 91 HIS A CA 1
ATOM 695 C C . HIS A 1 91 ? 1.314 11.801 -7.288 1.00 89.69 91 HIS A C 1
ATOM 697 O O . HIS A 1 91 ? 2.461 11.884 -7.731 1.00 89.69 91 HIS A O 1
ATOM 703 N N . PRO A 1 92 ? 0.374 12.718 -7.591 1.00 86.62 92 PRO A N 1
ATOM 704 C CA . PRO A 1 92 ? 0.579 13.751 -8.612 1.00 86.62 92 PRO A CA 1
ATOM 705 C C . PRO A 1 92 ? 1.771 14.665 -8.296 1.00 86.62 92 PRO A C 1
ATOM 707 O O . PRO A 1 92 ? 2.540 15.005 -9.188 1.00 86.62 92 PRO A O 1
ATOM 710 N N . ASP A 1 93 ? 1.960 14.983 -7.013 1.00 90.56 93 ASP A N 1
ATOM 711 C CA . ASP A 1 93 ? 2.990 15.928 -6.560 1.00 90.56 93 ASP A CA 1
ATOM 7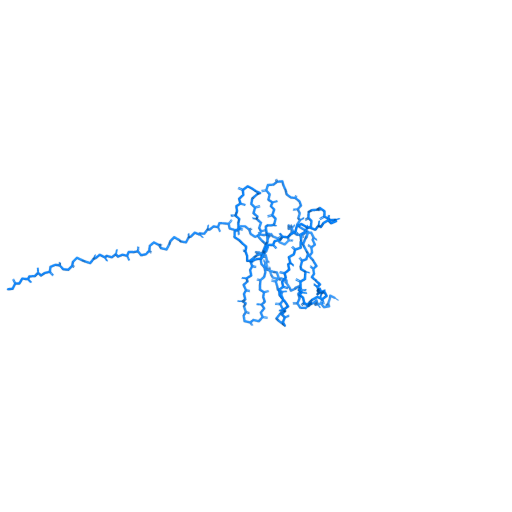12 C C . ASP A 1 93 ? 4.230 15.264 -5.930 1.00 90.56 93 ASP A C 1
ATOM 714 O O . ASP A 1 93 ? 5.094 15.956 -5.397 1.00 90.56 93 ASP A O 1
ATOM 718 N N . SER A 1 94 ? 4.318 13.927 -5.926 1.00 88.88 94 SER A N 1
ATOM 719 C CA . SER A 1 94 ? 5.397 13.204 -5.234 1.00 88.88 94 SER A CA 1
ATOM 720 C C . SER A 1 94 ? 5.843 11.976 -6.036 1.00 88.88 94 SER A C 1
ATOM 722 O O . SER A 1 94 ? 5.276 10.890 -5.888 1.00 88.88 94 SER A O 1
ATOM 724 N N . PRO A 1 95 ? 6.841 12.131 -6.927 1.00 86.50 95 PRO A N 1
ATOM 725 C CA . PRO A 1 95 ? 7.363 11.029 -7.726 1.00 86.50 95 PRO A CA 1
ATOM 726 C C . PRO A 1 95 ? 7.830 9.856 -6.857 1.00 86.50 95 PRO A C 1
ATOM 728 O O . PRO A 1 95 ? 8.525 10.043 -5.861 1.00 86.50 95 PRO A O 1
ATOM 731 N N . GLY A 1 96 ? 7.457 8.636 -7.245 1.00 87.50 96 GLY A N 1
ATOM 732 C CA . GLY A 1 96 ? 7.783 7.418 -6.495 1.00 87.50 96 GLY A CA 1
ATOM 733 C C . GLY A 1 96 ? 6.869 7.138 -5.299 1.00 87.50 96 GLY A C 1
ATOM 734 O O . GLY A 1 96 ? 6.998 6.080 -4.690 1.00 87.50 96 GLY A O 1
ATOM 735 N N . SER A 1 97 ? 5.927 8.034 -4.991 1.00 94.44 97 SER A N 1
ATOM 736 C CA . SER A 1 97 ? 4.842 7.784 -4.044 1.00 94.44 97 SER A CA 1
ATOM 737 C C . SER A 1 97 ? 3.592 7.290 -4.770 1.00 94.44 97 SER A C 1
ATOM 739 O O . SER A 1 97 ? 3.288 7.719 -5.888 1.00 94.44 97 SER A O 1
ATOM 741 N N . TYR A 1 98 ? 2.851 6.396 -4.122 1.00 95.81 98 TYR A N 1
ATOM 742 C CA . TYR A 1 98 ? 1.640 5.795 -4.667 1.00 95.81 98 TYR A CA 1
ATOM 743 C C . TYR A 1 98 ? 0.476 5.925 -3.691 1.00 95.81 98 TYR A C 1
ATOM 745 O O . TYR A 1 98 ? 0.637 5.716 -2.491 1.00 95.81 98 TYR A O 1
ATOM 753 N N . ASN A 1 99 ? -0.707 6.222 -4.221 1.00 97.38 99 ASN A N 1
ATOM 754 C CA . ASN A 1 99 ? -1.971 6.263 -3.502 1.00 97.38 99 ASN A CA 1
ATOM 755 C C . ASN A 1 99 ? -2.833 5.055 -3.865 1.00 97.38 99 ASN A C 1
ATOM 757 O O . ASN A 1 99 ? -2.996 4.723 -5.042 1.00 97.38 99 ASN A O 1
ATOM 761 N N . ILE A 1 100 ? -3.433 4.448 -2.849 1.00 97.56 100 ILE A N 1
ATOM 762 C CA . ILE A 1 100 ? -4.369 3.333 -2.952 1.00 97.56 100 ILE A CA 1
ATOM 763 C C . ILE A 1 100 ? -5.616 3.717 -2.155 1.00 97.56 100 ILE A C 1
ATOM 765 O O . ILE A 1 100 ? -5.514 4.112 -0.993 1.00 97.56 100 ILE A O 1
ATOM 769 N N . ILE A 1 101 ? -6.785 3.631 -2.789 1.00 97.31 101 ILE A N 1
ATOM 770 C CA . ILE A 1 101 ? -8.068 3.971 -2.166 1.00 97.31 101 ILE A CA 1
ATOM 771 C C . ILE A 1 101 ? -8.758 2.688 -1.720 1.00 97.31 101 ILE A C 1
ATOM 773 O O . ILE A 1 101 ? -9.046 1.813 -2.533 1.00 97.31 101 ILE A O 1
ATOM 777 N N . LEU A 1 102 ? -9.013 2.590 -0.423 1.00 96.44 102 LEU A N 1
ATOM 778 C CA . LEU A 1 102 ? -9.704 1.486 0.223 1.00 96.44 102 LEU A CA 1
ATOM 779 C C . LEU A 1 102 ? -11.096 1.943 0.656 1.00 96.44 102 LEU A C 1
ATOM 781 O O . LEU A 1 102 ? -11.280 3.081 1.088 1.00 96.44 102 LEU A O 1
ATOM 785 N N . SER A 1 103 ? -12.074 1.044 0.596 1.00 94.44 103 SER A N 1
ATOM 786 C CA . SER A 1 103 ? -13.362 1.274 1.251 1.00 94.44 103 SER A CA 1
ATOM 787 C C . SER A 1 103 ? -13.168 1.443 2.759 1.00 94.44 103 SER A C 1
ATOM 789 O O . SER A 1 103 ? -12.270 0.834 3.346 1.00 94.44 103 SER A O 1
ATOM 791 N N . ASN A 1 104 ? -14.015 2.260 3.390 1.00 91.31 104 ASN A N 1
ATOM 792 C CA . ASN A 1 104 ? -14.002 2.371 4.845 1.00 91.31 104 ASN A CA 1
ATOM 793 C C . ASN A 1 104 ? -14.306 1.018 5.491 1.00 91.31 104 ASN A C 1
ATOM 795 O O . ASN A 1 104 ? -15.046 0.202 4.938 1.00 91.31 104 ASN A O 1
ATOM 799 N N . THR A 1 105 ? -13.758 0.803 6.678 1.00 91.19 105 THR A N 1
ATOM 800 C CA . THR A 1 105 ? -13.981 -0.408 7.453 1.00 91.19 105 THR A CA 1
ATOM 801 C C . THR A 1 105 ? -13.798 -0.131 8.939 1.00 91.19 105 THR A C 1
ATOM 803 O O . THR A 1 105 ? -12.929 0.638 9.352 1.00 91.19 105 THR A O 1
ATOM 806 N N . GLU A 1 106 ? -14.621 -0.793 9.749 1.00 90.81 106 GLU A N 1
ATOM 807 C CA . GLU A 1 106 ? -14.455 -0.830 11.204 1.00 90.81 106 GLU A CA 1
ATOM 808 C C . GLU A 1 106 ? -13.356 -1.817 11.622 1.00 90.81 106 GLU A C 1
ATOM 810 O O . GLU A 1 106 ? -12.829 -1.735 12.732 1.00 90.81 106 GLU A O 1
ATOM 815 N N . LYS A 1 107 ? -12.986 -2.750 10.732 1.00 94.19 107 LYS A N 1
ATOM 816 C CA . LYS A 1 107 ? -11.906 -3.699 10.988 1.00 94.19 107 LYS A CA 1
ATOM 817 C C . LYS A 1 107 ? -10.548 -2.998 10.889 1.00 94.19 107 LYS A C 1
ATOM 819 O O . LYS A 1 107 ? -10.343 -2.170 9.998 1.00 94.19 107 LYS A O 1
ATOM 824 N N . PRO A 1 108 ? -9.577 -3.374 11.7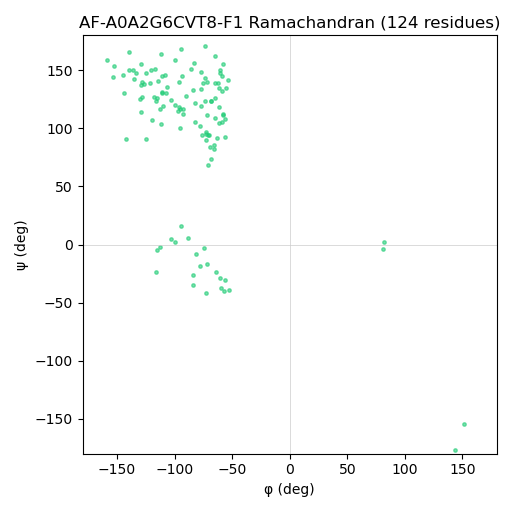34 1.00 96.06 108 PRO A N 1
ATOM 825 C CA . PRO A 1 108 ? -8.199 -2.964 11.551 1.00 96.06 108 PRO A CA 1
ATOM 826 C C . PRO A 1 108 ? -7.673 -3.294 10.151 1.00 96.06 108 PRO A C 1
ATOM 828 O O . PRO A 1 108 ? -7.959 -4.363 9.609 1.00 96.06 108 PRO A O 1
ATOM 831 N N . ILE A 1 109 ? -6.865 -2.395 9.588 1.00 96.94 109 ILE A N 1
ATOM 832 C CA . ILE A 1 109 ? -6.101 -2.661 8.366 1.00 96.94 109 ILE A CA 1
ATOM 833 C C . ILE A 1 109 ? -4.663 -2.930 8.766 1.00 96.94 109 ILE A C 1
ATOM 835 O O . ILE A 1 109 ? -4.004 -2.093 9.394 1.00 96.94 109 ILE A O 1
ATOM 839 N N . ASN A 1 110 ? -4.184 -4.091 8.346 1.00 96.94 110 ASN A N 1
ATOM 840 C CA . ASN A 1 110 ? -2.870 -4.608 8.652 1.00 96.94 110 ASN A CA 1
ATOM 841 C C . ASN A 1 110 ? -2.069 -4.780 7.365 1.00 96.94 110 ASN A C 1
ATOM 843 O O . ASN A 1 110 ? -2.506 -5.469 6.447 1.00 96.94 110 ASN A O 1
ATOM 847 N N . ILE A 1 111 ? -0.869 -4.211 7.307 1.00 96.75 111 ILE A N 1
ATOM 848 C CA . ILE A 1 111 ? 0.076 -4.527 6.241 1.00 96.75 111 ILE A CA 1
ATOM 849 C C . ILE A 1 111 ? 0.802 -5.814 6.608 1.00 96.75 111 ILE A C 1
ATOM 851 O O . ILE A 1 111 ? 1.467 -5.892 7.647 1.00 96.75 111 ILE A O 1
ATOM 855 N N . LYS A 1 112 ? 0.702 -6.813 5.738 1.00 96.00 112 LYS A N 1
ATOM 856 C CA . LYS A 1 112 ? 1.428 -8.069 5.849 1.00 96.00 112 LYS A CA 1
ATOM 857 C C . LYS A 1 112 ? 2.676 -8.016 4.979 1.00 96.00 112 LYS A C 1
ATOM 859 O O . LYS A 1 112 ? 2.610 -7.955 3.757 1.00 96.00 112 LYS A O 1
ATOM 864 N N . TYR A 1 113 ? 3.821 -8.066 5.640 1.00 95.31 113 TYR A N 1
A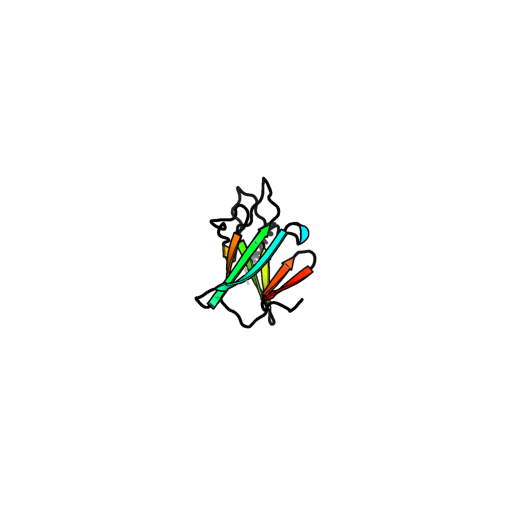TOM 865 C CA . TYR A 1 113 ? 5.112 -8.319 5.019 1.00 95.31 113 TYR A CA 1
ATOM 866 C C . TYR A 1 113 ? 5.501 -9.782 5.222 1.00 95.31 113 TYR A C 1
ATOM 868 O O . TYR A 1 113 ? 5.079 -10.397 6.207 1.00 95.31 113 TYR A O 1
ATOM 876 N N . PRO A 1 114 ? 6.407 -10.328 4.396 1.00 93.50 114 PRO A N 1
ATOM 877 C CA . PRO A 1 114 ? 7.005 -11.633 4.672 1.00 93.50 114 PRO A CA 1
ATOM 878 C C . PRO A 1 114 ? 7.689 -11.700 6.048 1.00 93.50 114 PRO A C 1
ATOM 880 O O . PRO A 1 114 ? 7.694 -12.745 6.690 1.00 93.50 114 PRO A O 1
ATOM 883 N N . SER A 1 115 ? 8.221 -10.573 6.538 1.00 92.62 115 SER A N 1
ATOM 884 C CA . SER A 1 115 ? 8.869 -10.462 7.850 1.00 92.62 115 SER A CA 1
ATOM 885 C C . SER A 1 115 ? 7.909 -10.294 9.037 1.00 92.62 115 SER A C 1
ATOM 887 O O . SER A 1 115 ? 8.369 -10.256 10.175 1.00 92.62 115 SER A O 1
ATOM 889 N N . GLY A 1 116 ? 6.608 -10.103 8.803 1.00 94.12 116 GLY A N 1
ATOM 890 C CA . GLY A 1 116 ? 5.626 -9.876 9.865 1.00 94.12 116 GLY A CA 1
ATOM 891 C C . GLY A 1 116 ? 4.533 -8.879 9.495 1.00 94.12 116 GLY A C 1
ATOM 892 O O . GLY A 1 116 ? 4.473 -8.364 8.382 1.00 94.12 116 GLY A O 1
ATOM 893 N N . VAL A 1 117 ? 3.662 -8.594 10.459 1.00 95.06 117 VAL A N 1
ATOM 894 C CA . VAL A 1 117 ? 2.452 -7.789 10.258 1.00 95.06 117 VAL A CA 1
ATOM 895 C C . VAL A 1 117 ? 2.543 -6.487 11.050 1.00 95.06 117 VAL A C 1
ATOM 897 O O . VAL A 1 117 ? 3.031 -6.484 12.180 1.00 95.06 117 VAL A O 1
ATOM 900 N N . ILE A 1 118 ? 2.074 -5.384 10.466 1.00 94.81 118 ILE A N 1
ATOM 901 C CA . ILE A 1 118 ? 1.909 -4.100 11.157 1.00 94.81 118 ILE A CA 1
ATOM 902 C C . ILE A 1 118 ? 0.480 -3.593 10.989 1.00 94.81 118 ILE A C 1
ATOM 904 O O . ILE A 1 118 ? -0.068 -3.659 9.893 1.00 94.81 118 ILE A O 1
ATOM 908 N N . GLN A 1 119 ? -0.113 -3.050 12.048 1.00 95.31 119 GLN A N 1
ATOM 909 C CA . GLN A 1 119 ? -1.396 -2.358 11.950 1.00 95.31 119 GLN A CA 1
ATOM 910 C C . GLN A 1 119 ? -1.172 -0.911 11.513 1.00 95.31 119 GLN A C 1
ATOM 912 O O . GLN A 1 119 ? -0.320 -0.219 12.068 1.00 95.31 119 GLN A O 1
ATOM 917 N N . VAL A 1 120 ? -1.944 -0.452 10.529 1.00 94.94 120 VAL A N 1
ATOM 918 C CA . VAL A 1 120 ? -1.914 0.939 10.047 1.00 94.94 120 VAL A CA 1
ATOM 919 C C . VAL A 1 120 ? -3.232 1.669 10.290 1.00 94.94 120 VAL A C 1
ATOM 921 O O . VAL A 1 120 ? -3.230 2.891 10.424 1.00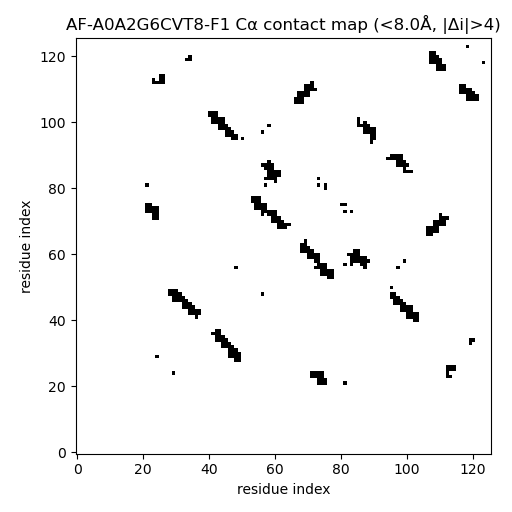 94.94 120 VAL A O 1
ATOM 924 N N . TRP A 1 121 ? -4.344 0.940 10.417 1.00 95.06 121 TRP A N 1
ATOM 925 C CA . TRP A 1 121 ? -5.660 1.496 10.736 1.00 95.06 121 TRP A CA 1
ATOM 926 C C . TRP A 1 121 ? -6.378 0.659 11.804 1.00 95.06 121 TRP A C 1
ATOM 928 O O . TRP A 1 121 ? -6.264 -0.563 11.747 1.00 95.06 121 TRP A O 1
ATOM 938 N N . PRO A 1 122 ? -7.122 1.272 12.745 1.00 91.62 122 PRO A N 1
ATOM 939 C CA . PRO A 1 122 ? -7.028 2.688 13.106 1.00 91.62 122 PRO A CA 1
ATOM 940 C C . PRO A 1 122 ? -5.602 3.018 13.567 1.00 91.62 122 PRO A C 1
ATOM 942 O O . PRO A 1 122 ? -4.875 2.120 14.001 1.00 91.62 122 PRO A O 1
ATOM 945 N N . LYS A 1 123 ? -5.183 4.289 13.458 1.00 80.38 123 LYS A N 1
ATOM 946 C CA . LYS A 1 123 ? -3.842 4.711 13.896 1.00 80.38 123 LYS A CA 1
ATOM 947 C C . LYS A 1 123 ? -3.653 4.328 15.365 1.00 80.38 123 LYS A C 1
ATOM 949 O O . LYS A 1 123 ? -4.247 4.941 16.251 1.00 80.38 123 LYS A O 1
ATOM 954 N N . THR A 1 124 ? -2.829 3.318 15.628 1.00 67.31 124 THR A N 1
ATOM 955 C CA . THR A 1 124 ? -2.409 2.996 16.990 1.00 67.31 124 THR A CA 1
ATOM 956 C C . THR A 1 124 ? -1.584 4.167 17.499 1.00 67.31 124 THR A C 1
ATOM 958 O O . THR A 1 124 ? -0.644 4.587 16.824 1.00 67.31 124 THR A O 1
ATOM 961 N N . LYS A 1 125 ? -1.954 4.732 18.653 1.00 53.28 125 LYS A N 1
ATOM 962 C CA . LYS A 1 125 ? -1.134 5.751 19.318 1.00 53.28 125 LYS A CA 1
ATOM 963 C C . LYS A 1 125 ? 0.241 5.129 19.582 1.00 53.28 125 LYS A C 1
ATOM 965 O O . LYS A 1 125 ? 0.315 4.158 20.331 1.00 53.28 125 LYS A O 1
ATOM 970 N N . GLY A 1 126 ? 1.261 5.628 18.885 1.00 45.44 126 GLY A N 1
ATOM 971 C CA . GLY A 1 126 ? 2.661 5.360 19.210 1.00 45.44 126 GLY A CA 1
ATOM 972 C C . GLY A 1 126 ? 3.046 6.009 20.528 1.00 45.44 126 GLY A C 1
ATOM 973 O O . GLY A 1 126 ? 2.392 7.017 20.892 1.00 45.44 126 GLY A O 1
#

Solvent-accessible surface area (backbone atoms only — not comparable to full-atom values): 7733 Å² total; per-residue (Å²): 140,79,88,75,82,76,79,81,78,80,78,74,80,80,78,74,74,77,75,68,82,74,42,56,48,47,66,92,46,42,76,46,77,49,69,44,75,43,98,88,54,31,31,40,39,37,38,25,50,59,90,55,95,60,45,42,65,63,20,26,42,75,43,85,48,98,77,30,38,36,35,32,49,36,45,31,46,72,95,54,89,69,93,50,76,43,63,41,40,75,36,93,92,39,90,75,26,32,38,31,80,40,78,62,70,93,52,34,34,27,44,49,29,93,90,47,74,45,75,56,33,72,76,70,84,125

Secondary structure (DSSP, 8-state):
----------------------PBPPGGGEEEEEEEE-TTS-EEEEEEEPP-SSEEEEEEEEEEETTEEEEEEEEEETTS----SEE-EE-TTSTT-EEEEE---SSPEEEEETTEEEEEES----

Nearest PDB structures (foldseek):
  2xzo-assembly1_A  TM=4.435E-01  e=2.964E+00  Homo sapiens
  8ou9-assembly1_C  TM=3.484E-01  e=5.044E+00  Magnetospirillum gryphiswaldense

Mean predicted aligned error: 9.3 Å

Sequence (126 aa):
MACKSILFIIVIPLLISCEDNMNTYQKNQINDISIAETADGSLKLTIIPIMETLYACPGILLKEENDAVMVEFVRCHINSDCRVDVKATAHPDSPGSYNIILSNTEKPINIKYPSGVIQVWPKTKG

Radius of gyration: 20.77 Å; Cα contacts (8 Å, |Δi|>4): 219; chains: 1; bounding box: 38×79×41 Å

pLDDT: mean 84.91, std 18.05, range [38.88, 97.56]

Foldseek 3Di:
DDPDPDPPPPPDPPPPPPVVVQDFDAPVQWPDWAWDQDPVRWIKIKTAGNDDPFWDFQEWAWDDDPQAIETTTTIDGPPDDDDHPWGWDADPVDGRMTITIGGHDPGWYWYDHPVGIDTRPPPDDD